Protein AF-A0A0H4T4M4-F1 (afdb_monomer_lite)

Radius of gyration: 11.69 Å; chains: 1; bounding box: 24×29×34 Å

Secondary structure (DSSP, 8-state):
-HHHHHHHHHHTTTTEEEEE-TTS-EEEEEEHHHHHHHHHH-TT--EEEEEEEE-HHHHHHHHHTT-SEEEEEEE---S-PPTT-EEEETTTT--

Foldseek 3Di:
DVLLLVVLVVCAPVQKKFFAAPVRDGPDIGHVVCVLVVLVVPLRGQEMRGADEDDCSNQVSCVVSQHQEYEYQYYDDHPDHDPRYHYYHNVNVPD

Sequence (95 aa):
MEKYREMLVQISGRGTARLLDDGDTVSAEVPVRELVETLKTKKETRAVVFDGIITQRILDIAAEMNMHSVVGTKMGTITKQPAGIEVWTRSDFGP

Organism: NCBI:txid1665194

Structure (mmCIF, N/CA/C/O backbone):
data_AF-A0A0H4T4M4-F1
#
_entry.id   AF-A0A0H4T4M4-F1
#
loop_
_atom_site.group_PDB
_atom_site.id
_atom_site.type_symbol
_atom_site.label_atom_id
_atom_site.label_alt_id
_atom_site.label_comp_id
_atom_site.label_asym_id
_atom_site.label_entity_id
_atom_site.label_seq_id
_atom_site.pdbx_PDB_ins_code
_atom_site.Cartn_x
_atom_site.Cartn_y
_atom_site.Cartn_z
_atom_site.occupancy
_atom_site.B_iso_or_equiv
_atom_site.auth_seq_id
_atom_site.auth_comp_id
_atom_site.auth_asym_id
_atom_site.auth_atom_id
_atom_site.pdbx_PDB_model_num
ATOM 1 N N . MET A 1 1 ? -10.806 4.290 -11.947 1.00 61.91 1 MET A N 1
ATOM 2 C CA . MET A 1 1 ? -9.647 3.536 -12.477 1.00 61.91 1 MET A CA 1
ATOM 3 C C . MET A 1 1 ? -8.550 4.423 -13.063 1.00 61.91 1 MET A C 1
ATOM 5 O O . MET A 1 1 ? -7.410 4.253 -12.657 1.00 61.91 1 MET A O 1
ATOM 9 N N . GLU A 1 2 ? -8.849 5.390 -13.941 1.00 75.50 2 GLU A N 1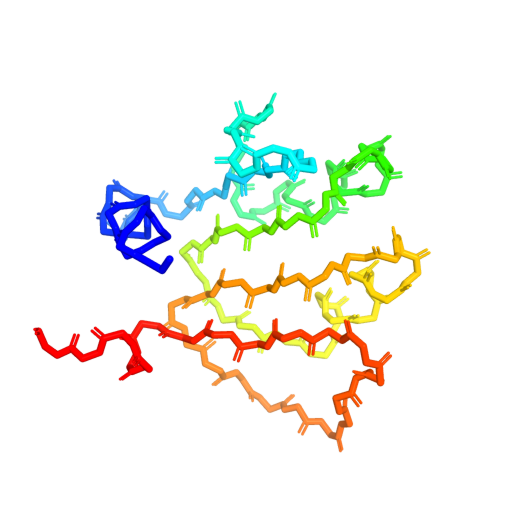
ATOM 10 C CA . GLU A 1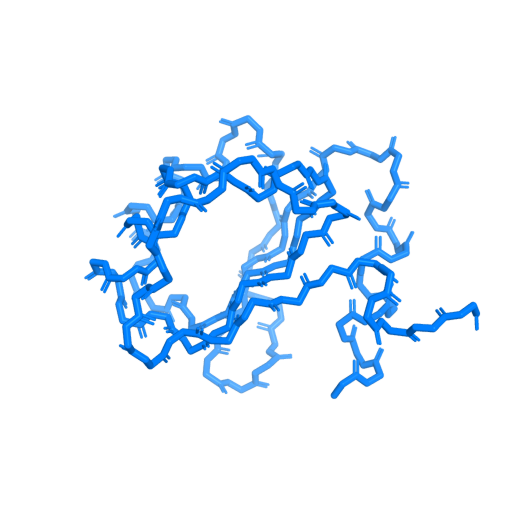 2 ? -7.814 6.241 -14.576 1.00 75.50 2 GLU A CA 1
ATOM 11 C C . GLU A 1 2 ? -6.936 7.008 -13.564 1.00 75.50 2 GLU A C 1
ATOM 13 O O . GLU A 1 2 ? -5.709 6.974 -13.648 1.00 75.50 2 GLU A O 1
ATOM 18 N N . LYS A 1 3 ? -7.554 7.550 -12.505 1.00 83.06 3 LYS A N 1
ATOM 19 C CA . LYS A 1 3 ? -6.856 8.231 -11.402 1.00 83.06 3 LYS A CA 1
ATOM 20 C C . LYS A 1 3 ? -5.770 7.383 -10.726 1.00 83.06 3 LYS A C 1
ATOM 22 O O . LYS A 1 3 ? -4.696 7.899 -10.431 1.00 83.06 3 LYS A O 1
ATOM 27 N N . TYR A 1 4 ? -6.017 6.094 -10.471 1.00 86.44 4 TYR A N 1
ATOM 28 C CA . TYR A 1 4 ? -5.025 5.232 -9.813 1.00 86.44 4 TYR A CA 1
ATOM 29 C C . TYR A 1 4 ? -3.803 5.010 -10.695 1.00 86.44 4 TYR A C 1
ATOM 31 O O . TYR A 1 4 ? -2.680 5.051 -10.196 1.00 86.44 4 TYR A O 1
ATOM 39 N N . ARG A 1 5 ? -4.015 4.826 -12.006 1.00 85.38 5 ARG A N 1
ATOM 40 C CA . ARG A 1 5 ? -2.933 4.700 -12.989 1.00 85.38 5 ARG A CA 1
ATOM 41 C C . ARG A 1 5 ? -2.073 5.957 -12.993 1.00 85.38 5 ARG A C 1
ATOM 43 O O . ARG A 1 5 ? -0.854 5.851 -12.897 1.00 85.38 5 ARG A O 1
ATOM 50 N N . GLU A 1 6 ? -2.689 7.135 -13.057 1.00 87.38 6 GLU A N 1
ATOM 51 C CA . GLU A 1 6 ? -1.959 8.405 -13.021 1.00 87.38 6 GLU A CA 1
ATOM 52 C C . GLU A 1 6 ? -1.152 8.567 -11.730 1.00 87.38 6 GLU A C 1
ATOM 54 O O . GLU A 1 6 ? 0.037 8.878 -11.785 1.00 87.38 6 GLU A O 1
ATOM 59 N N . MET A 1 7 ? -1.759 8.294 -10.569 1.00 88.69 7 MET A N 1
ATOM 60 C CA . MET A 1 7 ? -1.060 8.355 -9.282 1.00 88.69 7 MET A CA 1
ATOM 61 C C . MET A 1 7 ? 0.110 7.378 -9.224 1.00 88.69 7 MET A C 1
ATOM 63 O O . MET A 1 7 ? 1.195 7.768 -8.797 1.00 88.69 7 MET A O 1
ATOM 67 N N . LEU A 1 8 ? -0.091 6.139 -9.680 1.00 87.81 8 LEU A N 1
ATOM 68 C CA . LEU A 1 8 ? 0.949 5.120 -9.715 1.00 87.81 8 LEU A CA 1
ATOM 69 C C . LEU A 1 8 ? 2.110 5.559 -10.614 1.00 87.81 8 LEU A C 1
ATOM 71 O O . LEU A 1 8 ? 3.258 5.436 -10.212 1.00 87.81 8 LEU A O 1
ATOM 75 N N . VAL A 1 9 ? 1.831 6.116 -11.797 1.00 87.12 9 VAL A N 1
ATOM 76 C CA . VAL A 1 9 ? 2.856 6.631 -12.722 1.00 87.12 9 VAL A CA 1
ATOM 77 C C . VAL A 1 9 ? 3.617 7.812 -12.114 1.00 87.12 9 VAL A C 1
ATOM 79 O O . VAL A 1 9 ? 4.837 7.864 -12.237 1.00 87.12 9 VAL A O 1
ATOM 82 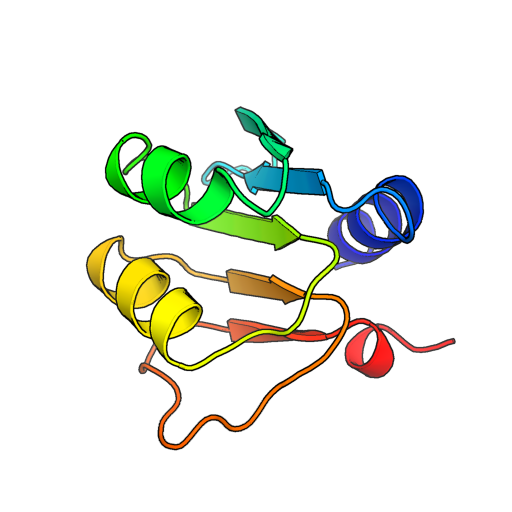N N . GLN A 1 10 ? 2.932 8.723 -11.416 1.00 88.00 10 GLN A N 1
ATOM 83 C CA . GLN A 1 10 ? 3.547 9.875 -10.741 1.00 88.00 10 GLN A CA 1
ATOM 84 C C . GLN A 1 10 ? 4.540 9.460 -9.646 1.00 88.00 10 GLN A C 1
ATOM 86 O O . GLN A 1 10 ? 5.594 10.083 -9.499 1.00 88.00 10 GLN A O 1
ATOM 91 N N . ILE A 1 11 ? 4.209 8.415 -8.881 1.00 87.94 11 ILE A N 1
ATOM 92 C CA . ILE A 1 11 ? 5.056 7.892 -7.798 1.00 87.94 11 ILE A CA 1
ATOM 93 C C . ILE A 1 11 ? 5.998 6.770 -8.266 1.00 87.94 11 ILE A C 1
ATOM 95 O O . ILE A 1 11 ? 6.857 6.337 -7.495 1.00 87.94 11 ILE A O 1
ATOM 99 N N . SER A 1 12 ? 5.877 6.308 -9.517 1.00 84.94 12 SER A N 1
ATOM 100 C CA . SER A 1 12 ? 6.674 5.194 -10.031 1.00 84.94 12 SER A CA 1
ATOM 101 C C . SER A 1 12 ? 8.150 5.568 -10.125 1.00 84.94 12 SER A C 1
ATOM 103 O O . SER A 1 12 ? 8.510 6.603 -10.684 1.00 84.94 12 SER A O 1
ATOM 105 N N . GLY A 1 13 ? 9.016 4.731 -9.558 1.00 84.31 13 GLY A N 1
ATOM 106 C CA . GLY A 1 13 ? 10.450 4.987 -9.443 1.00 84.31 13 GLY A CA 1
ATOM 107 C C . GLY A 1 13 ? 10.830 5.925 -8.295 1.00 84.31 13 GLY A C 1
ATOM 108 O O . GLY A 1 13 ? 12.019 6.144 -8.075 1.00 84.31 13 GLY A O 1
ATOM 109 N N . ARG A 1 14 ? 9.858 6.462 -7.544 1.00 87.06 14 ARG A N 1
ATOM 110 C CA . ARG A 1 14 ? 10.110 7.322 -6.375 1.00 87.06 14 ARG A CA 1
ATOM 111 C C . ARG A 1 14 ? 10.055 6.563 -5.051 1.00 87.06 14 ARG A C 1
ATOM 113 O O . ARG A 1 14 ? 10.526 7.083 -4.043 1.00 87.06 14 ARG A O 1
ATOM 120 N N . GLY A 1 15 ? 9.485 5.353 -5.030 1.00 88.38 15 GLY A N 1
ATOM 121 C CA . GLY A 1 15 ? 9.299 4.589 -3.793 1.00 88.38 15 GLY A CA 1
ATOM 122 C C . GLY A 1 15 ? 8.367 5.293 -2.804 1.00 88.38 15 GLY A C 1
ATOM 123 O O . GLY A 1 15 ? 8.581 5.240 -1.591 1.00 88.38 15 GLY A O 1
ATOM 124 N N . THR A 1 16 ? 7.351 5.983 -3.322 1.00 91.94 16 THR A N 1
ATOM 125 C CA . THR A 1 16 ? 6.347 6.720 -2.543 1.00 91.94 16 THR A CA 1
ATOM 126 C C . THR A 1 16 ? 5.008 5.989 -2.567 1.00 91.94 16 THR A C 1
ATOM 128 O O . THR A 1 16 ? 4.743 5.158 -3.439 1.00 91.94 16 THR A O 1
ATOM 131 N N . ALA A 1 17 ? 4.175 6.282 -1.581 1.00 92.38 17 ALA A N 1
ATOM 132 C CA . ALA A 1 17 ? 2.864 5.709 -1.375 1.00 92.38 17 ALA A CA 1
ATOM 133 C C . ALA A 1 17 ? 1.851 6.812 -1.072 1.00 92.38 17 ALA A C 1
ATOM 135 O O . ALA A 1 17 ? 2.114 7.730 -0.299 1.00 92.38 17 ALA A O 1
ATOM 136 N N . ARG A 1 18 ? 0.680 6.703 -1.680 1.00 92.81 18 ARG A N 1
ATOM 137 C CA . ARG A 1 18 ? -0.462 7.589 -1.517 1.00 92.81 18 ARG A CA 1
ATOM 138 C C . ARG A 1 18 ? -1.588 6.828 -0.852 1.00 92.81 18 ARG A C 1
ATOM 140 O O . ARG A 1 18 ? -1.991 5.762 -1.311 1.00 92.81 18 ARG A O 1
ATOM 147 N N . LEU A 1 19 ? -2.077 7.393 0.236 1.00 92.00 19 LEU A N 1
ATOM 148 C CA . LEU A 1 19 ? -3.238 6.914 0.961 1.00 92.00 19 LEU A CA 1
ATOM 149 C C . LEU A 1 19 ? -4.441 7.689 0.446 1.00 92.00 19 LEU A C 1
ATOM 151 O O . LEU A 1 19 ? -4.384 8.916 0.356 1.00 92.00 19 LEU A O 1
ATOM 155 N N . LEU A 1 20 ? -5.504 6.982 0.096 1.00 91.31 20 LEU A N 1
ATOM 156 C CA . LEU A 1 20 ? -6.745 7.551 -0.390 1.00 91.31 20 LEU A CA 1
ATOM 157 C C . LEU A 1 20 ? -7.862 7.311 0.617 1.00 91.31 20 LEU A C 1
ATOM 159 O O . LEU A 1 20 ? -7.978 6.234 1.207 1.00 91.31 20 LEU A O 1
ATOM 163 N N . ASP A 1 21 ? -8.678 8.337 0.788 1.00 90.25 21 ASP A N 1
ATOM 164 C CA . ASP A 1 21 ? -9.909 8.263 1.566 1.00 90.25 21 ASP A CA 1
ATOM 165 C C . ASP A 1 21 ? -11.056 7.643 0.740 1.00 90.25 21 ASP A C 1
ATOM 167 O O . ASP A 1 21 ? -10.862 7.246 -0.411 1.00 90.25 21 ASP A O 1
ATOM 171 N N . ASP A 1 22 ? -12.258 7.577 1.310 1.00 85.25 22 ASP A N 1
ATOM 172 C CA . ASP A 1 22 ? -13.478 7.026 0.705 1.00 85.25 22 ASP A CA 1
ATOM 173 C C . ASP A 1 22 ? -13.831 7.684 -0.639 1.00 85.25 22 ASP A C 1
ATOM 175 O O . ASP A 1 22 ? -14.313 7.032 -1.559 1.00 85.25 22 ASP A O 1
ATOM 179 N N . GLY A 1 23 ? -13.502 8.969 -0.792 1.00 83.56 23 GLY A N 1
ATOM 180 C CA . GLY A 1 23 ? -13.731 9.737 -2.017 1.00 83.56 23 GLY A CA 1
ATOM 181 C C . GLY A 1 23 ? -12.643 9.620 -3.090 1.00 83.56 23 GLY A C 1
ATOM 182 O O . GLY A 1 23 ? -12.527 10.532 -3.913 1.00 83.56 23 GLY A O 1
ATOM 183 N N . ASP A 1 24 ? -11.784 8.595 -3.061 1.00 82.00 24 ASP A N 1
ATOM 184 C CA . ASP A 1 24 ? -10.676 8.430 -4.022 1.00 82.00 24 ASP A CA 1
ATOM 185 C C . ASP A 1 24 ? -9.755 9.657 -4.118 1.00 82.00 24 ASP A C 1
ATOM 187 O O . ASP A 1 24 ? -9.220 10.025 -5.173 1.00 82.00 24 ASP A O 1
ATOM 191 N N . THR A 1 25 ? -9.588 10.323 -2.980 1.00 86.75 25 THR A N 1
ATOM 192 C CA . THR A 1 25 ? -8.801 11.546 -2.850 1.00 86.75 25 THR A CA 1
ATOM 193 C C . THR A 1 25 ? -7.579 11.260 -1.999 1.00 86.75 25 THR A C 1
ATOM 195 O O . THR A 1 25 ? -7.685 10.613 -0.960 1.00 86.75 25 THR A O 1
ATOM 198 N N . VAL A 1 26 ? -6.413 11.733 -2.448 1.00 89.81 26 VAL A N 1
ATOM 199 C CA . VAL A 1 26 ? -5.145 11.543 -1.737 1.00 89.81 26 VAL A CA 1
ATOM 200 C C . VAL A 1 26 ? -5.216 12.261 -0.392 1.00 89.81 26 VAL A C 1
ATOM 202 O O . VAL A 1 26 ? -5.169 13.486 -0.328 1.00 89.81 26 VAL A O 1
ATOM 205 N N . SER A 1 27 ? -5.323 11.475 0.673 1.00 90.12 27 SER A N 1
ATOM 206 C CA . SER A 1 27 ? -5.385 11.931 2.059 1.00 90.12 27 SER A CA 1
ATOM 207 C C . SER A 1 27 ? -3.991 12.145 2.650 1.00 90.12 27 SER A C 1
ATOM 209 O O . SER A 1 27 ? -3.808 12.967 3.547 1.00 90.12 27 SER A O 1
ATOM 211 N N . ALA A 1 28 ? -2.997 11.386 2.180 1.00 89.88 28 ALA A N 1
ATOM 212 C CA . ALA A 1 28 ? -1.601 11.538 2.578 1.00 89.88 28 ALA A CA 1
ATOM 213 C C . ALA A 1 28 ? -0.651 10.925 1.541 1.00 89.88 28 ALA A C 1
ATOM 215 O O . ALA A 1 28 ? -1.004 9.975 0.841 1.00 89.88 28 ALA A O 1
ATOM 216 N N . GLU A 1 29 ? 0.573 11.444 1.487 1.00 91.75 29 GLU A N 1
ATOM 217 C CA . GLU A 1 29 ? 1.678 10.887 0.709 1.00 91.75 29 GLU A CA 1
ATOM 218 C C . GLU A 1 29 ? 2.862 10.629 1.645 1.00 91.75 29 GLU A C 1
ATOM 220 O O . GLU A 1 29 ? 3.292 11.527 2.366 1.00 91.75 29 GLU A O 1
ATOM 225 N N . VAL A 1 30 ? 3.360 9.394 1.656 1.00 92.56 30 VAL A N 1
ATOM 226 C CA . VAL A 1 30 ? 4.443 8.929 2.534 1.00 92.56 30 VAL A CA 1
ATOM 227 C C . VAL A 1 30 ? 5.381 7.999 1.764 1.00 92.56 30 VAL A C 1
ATOM 229 O O . VAL A 1 30 ? 4.963 7.374 0.789 1.00 92.56 30 VAL A O 1
ATOM 232 N N . PRO A 1 31 ? 6.653 7.851 2.154 1.00 92.75 31 PRO A N 1
ATOM 233 C CA . PRO A 1 31 ? 7.529 6.859 1.537 1.00 92.75 31 PRO A CA 1
ATOM 234 C C . PRO A 1 31 ? 7.017 5.427 1.780 1.00 92.75 31 PRO A C 1
ATOM 236 O O . PRO A 1 31 ? 6.500 5.110 2.849 1.00 92.75 31 PRO A O 1
ATOM 239 N N . VAL A 1 32 ? 7.220 4.516 0.818 1.00 89.81 32 VAL A N 1
ATOM 240 C CA . VAL A 1 32 ? 6.775 3.101 0.895 1.00 89.81 32 VAL A CA 1
ATOM 241 C C . VAL A 1 32 ? 7.274 2.402 2.163 1.00 89.81 32 VAL A C 1
ATOM 243 O O . VAL A 1 32 ? 6.589 1.542 2.712 1.00 89.81 32 VAL A O 1
ATOM 246 N N . ARG A 1 33 ? 8.456 2.786 2.655 1.00 88.62 33 ARG A N 1
ATOM 247 C CA . ARG A 1 33 ? 9.026 2.269 3.908 1.00 88.62 33 ARG A CA 1
ATOM 248 C C . ARG A 1 33 ? 8.161 2.580 5.131 1.00 88.62 33 ARG A C 1
ATOM 250 O O . ARG A 1 33 ? 8.037 1.728 6.002 1.00 88.62 33 ARG A O 1
ATOM 257 N N . GLU A 1 34 ? 7.545 3.757 5.161 1.00 90.56 34 GLU A N 1
ATOM 258 C CA . GLU A 1 34 ? 6.695 4.241 6.257 1.00 90.56 34 GLU A CA 1
ATOM 259 C C . GLU A 1 34 ? 5.208 3.966 6.012 1.00 90.56 34 GLU A C 1
ATOM 261 O O . GLU A 1 34 ? 4.378 4.164 6.901 1.00 90.56 34 GLU A O 1
ATOM 266 N N . LEU A 1 35 ? 4.850 3.471 4.822 1.00 89.75 35 LEU A N 1
ATOM 267 C CA . LEU A 1 35 ? 3.472 3.159 4.458 1.00 89.75 35 LEU A CA 1
ATOM 268 C C . LEU A 1 35 ? 2.807 2.251 5.492 1.00 89.75 35 LEU A C 1
ATOM 270 O O . LEU A 1 35 ? 1.694 2.517 5.922 1.00 89.75 35 LEU A O 1
ATOM 274 N N . VAL A 1 36 ? 3.501 1.199 5.927 1.00 86.94 36 VAL A N 1
ATOM 275 C CA . VAL A 1 36 ? 2.973 0.228 6.896 1.00 86.94 36 VAL A CA 1
ATOM 276 C C . VAL A 1 36 ? 2.606 0.887 8.229 1.00 86.94 36 VAL A C 1
ATOM 278 O O . VAL A 1 36 ? 1.567 0.564 8.800 1.00 86.94 36 VAL A O 1
ATOM 281 N N . GLU A 1 37 ? 3.436 1.800 8.731 1.00 89.19 37 GLU A N 1
ATOM 282 C CA . GLU A 1 37 ? 3.168 2.516 9.985 1.00 89.19 37 GLU A CA 1
ATOM 283 C C . GLU A 1 37 ? 2.068 3.565 9.810 1.00 89.19 37 GLU A C 1
ATOM 285 O O . GLU A 1 37 ? 1.172 3.692 10.649 1.00 89.19 37 GLU A O 1
ATOM 290 N N . THR A 1 38 ? 2.091 4.264 8.676 1.00 89.25 38 THR A N 1
ATOM 291 C CA . THR A 1 38 ? 1.089 5.272 8.332 1.00 89.25 38 THR A CA 1
ATOM 292 C C . THR A 1 38 ? -0.289 4.644 8.211 1.00 89.25 38 THR A C 1
ATOM 294 O O . THR A 1 38 ? -1.230 5.163 8.793 1.00 89.25 38 THR A O 1
ATOM 297 N N . LEU A 1 39 ? -0.407 3.501 7.532 1.00 86.56 39 LEU A N 1
ATOM 298 C CA . LEU A 1 39 ? -1.650 2.742 7.408 1.00 86.56 39 LEU A CA 1
ATOM 299 C C . LEU A 1 39 ? -2.215 2.399 8.791 1.00 86.56 39 LEU A C 1
ATOM 301 O O . LEU A 1 39 ? -3.346 2.760 9.102 1.00 86.56 39 LEU A O 1
ATOM 305 N N . LYS A 1 40 ? -1.394 1.827 9.682 1.00 84.88 40 LYS A N 1
ATOM 306 C CA . LYS A 1 40 ? -1.812 1.500 11.059 1.00 84.88 40 LYS A CA 1
ATOM 307 C C . LYS A 1 40 ? -2.346 2.703 11.843 1.00 84.88 40 LYS A C 1
ATOM 309 O O . LYS A 1 40 ? -3.192 2.529 12.721 1.00 84.88 40 LYS A O 1
ATOM 314 N N . THR A 1 41 ? -1.852 3.898 11.530 1.00 86.56 41 THR A N 1
ATOM 315 C CA . THR A 1 41 ? -2.263 5.157 12.165 1.00 86.56 41 THR A CA 1
ATOM 316 C C . THR A 1 41 ? -3.499 5.759 11.485 1.00 86.56 41 THR A C 1
ATOM 318 O O . THR A 1 41 ? -4.426 6.206 12.157 1.00 86.56 41 THR A O 1
ATOM 321 N N . LYS A 1 42 ? -3.548 5.732 10.150 1.00 83.19 42 LYS A N 1
ATOM 322 C CA . LYS A 1 42 ? -4.608 6.285 9.301 1.00 83.19 42 LYS A CA 1
ATOM 323 C C . LYS A 1 42 ? -5.660 5.234 8.946 1.00 83.19 42 LYS A C 1
ATOM 325 O O . LYS A 1 42 ? -5.793 4.823 7.792 1.00 83.19 42 LYS A O 1
ATOM 330 N N . LYS A 1 43 ? -6.473 4.872 9.938 1.00 77.31 43 LYS A N 1
ATOM 331 C CA . LYS A 1 43 ? -7.599 3.931 9.772 1.00 77.31 43 LYS A CA 1
ATOM 332 C C . LYS A 1 43 ? -8.736 4.438 8.873 1.00 77.31 43 LYS A C 1
ATOM 334 O O . LYS A 1 43 ? -9.585 3.654 8.480 1.00 77.31 43 LYS A O 1
ATOM 339 N N . GLU A 1 44 ? -8.752 5.731 8.561 1.00 84.88 44 GLU A N 1
ATOM 340 C CA . GLU A 1 44 ? -9.667 6.356 7.590 1.00 84.88 44 GLU A CA 1
ATOM 341 C C . GLU A 1 44 ? -9.353 5.971 6.132 1.00 84.88 44 GLU A C 1
ATOM 343 O O . GLU A 1 44 ? -10.194 6.111 5.251 1.00 84.88 44 GLU A O 1
ATOM 348 N N . THR A 1 45 ? -8.155 5.439 5.868 1.0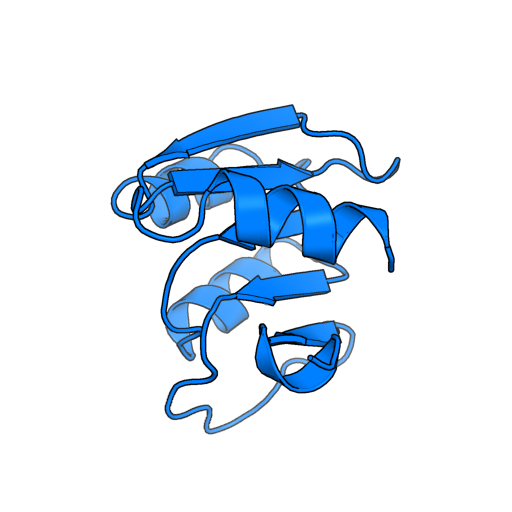0 89.38 45 THR A N 1
ATOM 349 C CA . THR A 1 45 ? -7.719 5.112 4.508 1.00 89.38 45 THR A CA 1
ATOM 350 C C . THR A 1 45 ? -8.546 3.970 3.921 1.00 89.38 45 THR A C 1
ATOM 352 O O . THR A 1 45 ? -8.522 2.850 4.431 1.00 89.38 45 THR A O 1
ATOM 355 N N . ARG A 1 46 ? -9.216 4.228 2.796 1.00 90.69 46 ARG A N 1
ATOM 356 C CA . ARG A 1 46 ? -10.039 3.245 2.074 1.00 90.69 46 ARG A CA 1
ATOM 357 C C . ARG A 1 46 ? -9.329 2.608 0.893 1.00 90.69 46 ARG A C 1
ATOM 359 O O . ARG A 1 46 ? -9.620 1.457 0.570 1.00 90.69 46 ARG A O 1
ATOM 366 N N . ALA A 1 47 ? -8.384 3.312 0.278 1.00 91.56 47 ALA A N 1
ATOM 367 C CA . ALA A 1 47 ? -7.563 2.767 -0.793 1.00 91.56 47 ALA A CA 1
ATOM 368 C C . ALA A 1 47 ? -6.108 3.219 -0.670 1.00 91.56 47 ALA A C 1
ATOM 370 O O . ALA A 1 47 ? -5.799 4.248 -0.076 1.00 91.56 47 ALA A O 1
ATOM 371 N N . VAL A 1 48 ? -5.183 2.443 -1.223 1.00 92.19 48 VAL A N 1
ATOM 372 C CA . VAL A 1 48 ? -3.754 2.769 -1.178 1.00 92.19 48 VAL A CA 1
ATOM 373 C C . VAL A 1 48 ? -3.109 2.537 -2.532 1.00 92.19 48 VAL A C 1
ATOM 375 O O . VAL A 1 48 ? -3.352 1.515 -3.163 1.00 92.19 48 VAL A O 1
ATOM 378 N N . VAL A 1 49 ? -2.276 3.476 -2.971 1.00 92.44 49 VAL A N 1
ATOM 379 C CA . VAL A 1 49 ? -1.521 3.401 -4.226 1.00 92.44 49 VAL A CA 1
ATOM 380 C C . VAL A 1 49 ? -0.050 3.586 -3.911 1.00 92.44 49 VAL A C 1
ATOM 382 O O . VAL A 1 49 ? 0.335 4.629 -3.397 1.00 92.44 49 VAL A O 1
ATOM 385 N N . PHE A 1 50 ? 0.797 2.606 -4.202 1.00 93.62 50 PHE A N 1
ATOM 386 C CA . PHE A 1 50 ? 2.213 2.698 -3.852 1.00 93.62 50 PHE A CA 1
ATOM 387 C C . PHE A 1 50 ? 3.140 2.071 -4.886 1.00 93.62 50 PHE A C 1
ATOM 389 O O . PHE A 1 50 ? 2.824 1.051 -5.496 1.00 93.62 50 PHE A O 1
ATOM 396 N N . ASP A 1 51 ? 4.325 2.657 -5.060 1.00 91.38 51 ASP A N 1
ATOM 397 C CA . ASP A 1 51 ? 5.330 2.122 -5.980 1.00 91.38 51 ASP A CA 1
ATOM 398 C C . ASP A 1 51 ? 6.130 0.988 -5.330 1.00 91.38 51 ASP A C 1
ATOM 400 O O . ASP A 1 51 ? 7.255 1.162 -4.863 1.00 91.38 51 ASP A O 1
ATOM 404 N N . GLY A 1 52 ? 5.515 -0.189 -5.242 1.00 89.62 52 GLY A N 1
ATOM 405 C CA . GLY A 1 52 ? 6.135 -1.345 -4.610 1.00 89.62 52 GLY A CA 1
ATOM 406 C C . GLY A 1 52 ? 5.503 -2.680 -4.975 1.00 89.62 52 GLY A C 1
ATOM 407 O O . GLY A 1 52 ? 4.622 -2.782 -5.831 1.00 89.62 52 GLY A O 1
ATOM 408 N N . ILE A 1 53 ? 5.999 -3.723 -4.312 1.00 90.75 53 ILE A N 1
ATOM 409 C CA . ILE A 1 53 ? 5.479 -5.083 -4.438 1.00 90.75 53 ILE A CA 1
ATOM 410 C C . ILE A 1 53 ? 4.365 -5.269 -3.409 1.00 90.75 53 ILE A C 1
ATOM 412 O O . ILE A 1 53 ? 4.579 -5.098 -2.208 1.00 90.75 53 ILE A O 1
ATOM 416 N N . ILE A 1 54 ? 3.185 -5.658 -3.881 1.00 91.62 54 ILE A N 1
ATOM 417 C CA . ILE A 1 54 ? 2.055 -6.031 -3.037 1.00 91.62 54 ILE A CA 1
ATOM 418 C C . ILE A 1 54 ? 2.363 -7.392 -2.425 1.00 91.62 54 ILE A C 1
ATOM 420 O O . ILE A 1 54 ? 2.430 -8.405 -3.120 1.00 91.62 54 ILE A O 1
ATOM 424 N N . THR A 1 55 ? 2.584 -7.405 -1.116 1.00 91.31 55 THR A N 1
ATOM 425 C CA . THR A 1 55 ? 2.860 -8.618 -0.343 1.00 91.31 55 THR A CA 1
ATOM 426 C C . THR A 1 55 ? 1.668 -8.972 0.534 1.00 91.31 55 THR A C 1
ATOM 428 O O . THR A 1 55 ? 0.822 -8.123 0.822 1.00 91.31 55 THR A O 1
ATOM 431 N N . GLN A 1 56 ? 1.635 -10.209 1.033 1.00 88.94 56 GLN A N 1
ATOM 432 C CA . GLN A 1 56 ? 0.590 -10.652 1.956 1.00 88.94 56 GLN A CA 1
ATOM 433 C C . GLN A 1 56 ? 0.481 -9.753 3.200 1.00 88.94 56 GLN A C 1
ATOM 435 O O . GLN A 1 56 ? -0.623 -9.483 3.642 1.00 88.94 56 GLN A O 1
ATOM 440 N N . ARG A 1 57 ? 1.596 -9.205 3.706 1.00 88.56 57 ARG A N 1
ATOM 441 C CA . ARG A 1 57 ? 1.601 -8.283 4.855 1.00 88.56 57 ARG A CA 1
ATOM 442 C C . ARG A 1 57 ? 0.850 -6.977 4.577 1.00 88.56 57 ARG A C 1
ATOM 444 O O . ARG A 1 57 ? 0.160 -6.493 5.461 1.00 88.56 57 ARG A O 1
ATOM 451 N N . ILE A 1 58 ? 0.973 -6.416 3.371 1.00 88.69 58 ILE A N 1
ATOM 452 C CA . ILE A 1 58 ? 0.202 -5.223 2.977 1.00 88.69 58 ILE A CA 1
ATOM 453 C C . ILE A 1 58 ? -1.288 -5.559 2.903 1.00 88.69 58 ILE A C 1
ATOM 455 O O . ILE A 1 58 ? -2.105 -4.783 3.383 1.00 88.69 58 ILE A O 1
ATOM 459 N N . LEU A 1 59 ? -1.636 -6.717 2.336 1.00 89.12 59 LEU A N 1
ATOM 460 C CA . LEU A 1 59 ? -3.029 -7.151 2.223 1.00 89.12 59 LEU A CA 1
ATOM 461 C C . LEU A 1 59 ? -3.669 -7.449 3.573 1.00 89.12 59 LEU A C 1
ATOM 463 O O . LEU A 1 59 ? -4.834 -7.130 3.765 1.00 89.12 59 LEU A O 1
ATOM 467 N N . ASP A 1 60 ? -2.910 -8.027 4.496 1.00 88.75 60 ASP A N 1
ATOM 468 C CA . ASP A 1 60 ? -3.356 -8.295 5.859 1.00 88.75 60 ASP A CA 1
ATOM 469 C C . ASP A 1 60 ? -3.688 -6.983 6.586 1.00 88.75 60 ASP A C 1
ATOM 471 O O . ASP A 1 60 ? -4.803 -6.807 7.068 1.00 88.75 60 ASP A O 1
ATOM 475 N N . ILE A 1 61 ? -2.782 -5.998 6.516 1.00 89.00 61 ILE A N 1
ATOM 476 C CA . ILE A 1 61 ? -3.009 -4.651 7.065 1.00 89.00 61 ILE A CA 1
ATOM 477 C C . ILE A 1 61 ? -4.223 -3.989 6.398 1.00 89.00 61 ILE A C 1
ATOM 479 O O . ILE A 1 61 ? -5.070 -3.412 7.076 1.00 89.00 61 ILE A O 1
ATOM 483 N N . ALA A 1 62 ? -4.330 -4.079 5.071 1.00 88.62 62 ALA A N 1
ATOM 484 C CA . ALA A 1 62 ? -5.461 -3.540 4.324 1.00 88.62 62 ALA A CA 1
ATOM 485 C C . ALA A 1 62 ? -6.794 -4.182 4.751 1.00 88.62 62 ALA A C 1
ATOM 487 O O . ALA A 1 62 ? -7.798 -3.483 4.881 1.00 88.62 62 ALA A O 1
ATOM 488 N N . ALA A 1 63 ? -6.796 -5.488 5.029 1.00 87.75 63 ALA A N 1
ATOM 489 C CA . ALA A 1 63 ? -7.961 -6.217 5.521 1.00 87.75 63 ALA A CA 1
ATOM 490 C C . ALA A 1 63 ? -8.354 -5.788 6.931 1.00 87.75 63 ALA A C 1
ATOM 492 O O . ALA A 1 63 ? -9.528 -5.512 7.174 1.00 87.75 63 ALA A O 1
ATOM 493 N N . GLU A 1 64 ? -7.385 -5.663 7.840 1.00 87.75 64 GLU A N 1
ATOM 4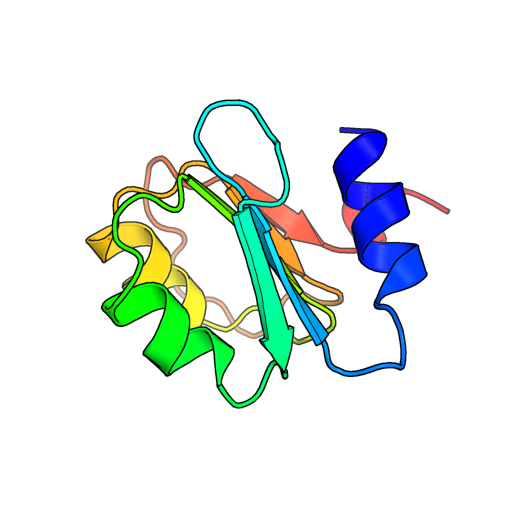94 C CA . GLU A 1 64 ? -7.630 -5.167 9.199 1.00 87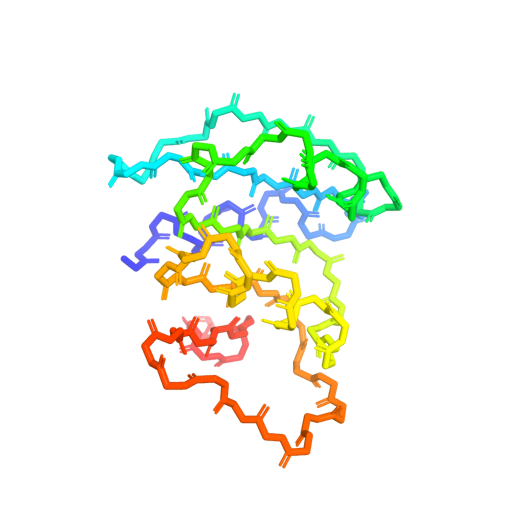.75 64 GLU A CA 1
ATOM 495 C C . GLU A 1 64 ? -8.263 -3.768 9.189 1.00 87.75 64 GLU A C 1
ATOM 497 O O . GLU A 1 64 ? -9.133 -3.458 10.004 1.00 87.75 64 GLU A O 1
ATOM 502 N N . MET A 1 65 ? -7.863 -2.926 8.239 1.00 84.94 65 MET A N 1
ATOM 503 C CA . MET A 1 65 ? -8.372 -1.562 8.098 1.00 84.94 65 MET A CA 1
ATOM 504 C C . MET A 1 65 ? -9.656 -1.449 7.273 1.00 84.94 65 MET A C 1
ATOM 506 O O . MET A 1 65 ? -10.167 -0.344 7.126 1.00 84.94 65 MET A O 1
ATOM 510 N N . ASN A 1 66 ? -10.204 -2.558 6.763 1.00 86.06 66 ASN A N 1
ATOM 511 C CA . ASN A 1 66 ? -11.375 -2.553 5.877 1.00 86.06 66 ASN A CA 1
ATOM 512 C C . ASN A 1 66 ? -11.174 -1.652 4.639 1.00 86.06 66 ASN A C 1
ATOM 514 O O . ASN A 1 66 ? -12.054 -0.870 4.261 1.00 86.06 66 ASN A O 1
ATOM 518 N N . MET A 1 67 ? -9.996 -1.756 4.018 1.00 89.38 67 MET A N 1
ATOM 519 C CA . MET A 1 67 ? -9.725 -1.129 2.727 1.00 89.38 67 MET A CA 1
ATOM 520 C C . MET A 1 67 ? -10.535 -1.802 1.626 1.00 89.38 67 MET A C 1
ATOM 522 O O . MET A 1 67 ? -10.711 -3.014 1.628 1.00 89.38 67 MET A O 1
ATOM 526 N N . HIS A 1 68 ? -10.967 -1.015 0.652 1.00 89.56 68 HIS A N 1
ATOM 527 C CA . HIS A 1 68 ? -11.633 -1.516 -0.541 1.00 89.56 68 HIS A CA 1
ATOM 528 C C . HIS A 1 68 ? -10.626 -1.888 -1.638 1.00 89.56 68 HIS A C 1
ATOM 530 O O . HIS A 1 68 ? -10.808 -2.900 -2.311 1.00 89.56 68 HIS A O 1
ATOM 536 N N . SER A 1 69 ? -9.541 -1.118 -1.804 1.00 90.12 69 SER A N 1
ATOM 537 C CA . SER A 1 69 ? -8.599 -1.333 -2.913 1.00 90.12 69 SER A CA 1
ATOM 538 C C . SER A 1 69 ? -7.132 -1.130 -2.529 1.00 90.12 69 SER A C 1
ATOM 540 O O . SER A 1 69 ? -6.763 -0.186 -1.831 1.00 90.12 69 SER A O 1
ATOM 542 N N . VAL A 1 70 ? -6.263 -1.992 -3.053 1.00 92.25 70 VAL A N 1
ATOM 543 C CA . VAL A 1 70 ? -4.807 -1.936 -2.893 1.00 92.25 70 VAL A CA 1
ATOM 544 C C . VAL A 1 70 ? -4.164 -1.925 -4.268 1.00 92.25 70 VAL A C 1
ATOM 546 O O . VAL A 1 70 ? -4.288 -2.876 -5.036 1.00 92.25 70 VAL A O 1
ATOM 549 N N . VAL A 1 71 ? -3.438 -0.855 -4.565 1.00 92.06 71 VAL A N 1
ATOM 550 C CA . VAL A 1 71 ? -2.798 -0.632 -5.853 1.00 92.06 71 VAL A CA 1
ATOM 551 C C . VAL A 1 71 ? -1.286 -0.581 -5.680 1.00 92.06 71 VAL A C 1
ATOM 553 O O . VAL A 1 71 ? -0.760 0.205 -4.892 1.00 92.06 71 VAL A O 1
ATOM 556 N N . GLY A 1 72 ? -0.576 -1.409 -6.438 1.00 92.12 72 GLY A N 1
ATOM 557 C CA . GLY A 1 72 ? 0.880 -1.488 -6.392 1.00 92.12 72 GLY A CA 1
ATOM 558 C C . GLY A 1 72 ? 1.522 -1.592 -7.767 1.00 92.12 72 GLY A C 1
ATOM 559 O O . GLY A 1 72 ? 0.864 -1.783 -8.787 1.00 92.12 72 GLY A O 1
ATOM 560 N N . THR A 1 73 ? 2.845 -1.509 -7.816 1.00 90.19 73 THR A N 1
ATOM 561 C CA . THR A 1 73 ? 3.576 -1.653 -9.083 1.00 90.19 73 THR A CA 1
ATOM 562 C C . THR A 1 73 ? 3.612 -3.105 -9.541 1.00 90.19 73 THR A C 1
ATOM 564 O O . THR A 1 73 ? 3.471 -3.381 -10.732 1.00 90.19 73 THR A O 1
ATOM 567 N N . LYS A 1 74 ? 3.765 -4.049 -8.607 1.00 89.44 74 LYS A N 1
ATOM 568 C CA . LYS A 1 74 ? 3.790 -5.488 -8.896 1.00 89.44 74 LYS A CA 1
ATOM 569 C C . LYS A 1 74 ? 3.057 -6.294 -7.837 1.00 89.44 74 LYS A C 1
ATOM 571 O O . LYS A 1 74 ? 3.081 -5.945 -6.662 1.00 89.44 74 LYS A O 1
ATOM 576 N N . MET A 1 75 ? 2.494 -7.424 -8.249 1.00 89.81 75 MET A N 1
ATOM 577 C CA . MET A 1 75 ? 1.990 -8.443 -7.337 1.00 89.81 75 MET A CA 1
ATOM 578 C C . MET A 1 75 ? 3.156 -9.328 -6.890 1.00 89.81 75 MET A C 1
ATOM 580 O O . MET A 1 75 ? 3.919 -9.822 -7.720 1.00 89.81 75 MET A O 1
ATOM 584 N N . GLY A 1 76 ? 3.333 -9.474 -5.580 1.00 88.00 76 GLY A N 1
ATOM 585 C CA . GLY A 1 76 ? 4.261 -10.437 -4.998 1.00 88.00 76 GLY A CA 1
ATOM 586 C C . GLY A 1 76 ? 3.610 -11.805 -4.818 1.00 88.00 76 GLY A C 1
ATOM 587 O O . GLY A 1 76 ? 2.532 -12.080 -5.339 1.00 88.00 76 GLY A O 1
ATOM 588 N N . THR A 1 77 ? 4.247 -12.664 -4.026 1.00 86.12 77 THR A N 1
ATOM 589 C CA . THR A 1 77 ? 3.653 -13.946 -3.637 1.00 86.12 77 THR A CA 1
ATOM 590 C C . THR A 1 77 ? 2.517 -13.699 -2.646 1.00 86.12 77 THR A C 1
ATOM 592 O O . THR A 1 77 ? 2.760 -13.367 -1.483 1.00 86.12 77 THR A O 1
ATOM 595 N N . ILE A 1 78 ? 1.276 -13.842 -3.109 1.00 85.75 78 ILE A N 1
ATOM 596 C CA . ILE A 1 78 ? 0.081 -13.755 -2.270 1.00 85.75 78 ILE A CA 1
ATOM 597 C C . ILE A 1 78 ? -0.520 -15.149 -2.156 1.00 85.75 78 ILE A C 1
ATOM 599 O O . ILE A 1 78 ? -0.888 -15.762 -3.152 1.00 85.75 78 ILE A O 1
ATOM 603 N N . THR A 1 79 ? -0.635 -15.643 -0.929 1.00 80.94 79 THR A N 1
ATOM 604 C CA . THR A 1 79 ? -1.206 -16.971 -0.667 1.00 80.94 79 THR A CA 1
ATOM 605 C C . THR A 1 79 ? -2.733 -16.936 -0.637 1.00 80.94 79 THR A C 1
ATOM 607 O O . THR A 1 79 ? -3.394 -17.901 -1.008 1.00 80.94 79 THR A O 1
ATOM 610 N N . LYS A 1 80 ? -3.306 -15.824 -0.161 1.00 80.44 80 LYS A N 1
ATOM 611 C CA . LYS A 1 80 ? -4.749 -15.648 -0.010 1.00 80.44 80 LYS A CA 1
ATOM 612 C C . LYS A 1 80 ? -5.109 -14.175 -0.138 1.00 80.44 80 LYS A C 1
ATOM 614 O O . LYS A 1 80 ? -4.523 -13.343 0.553 1.00 80.44 80 LYS A O 1
ATOM 619 N N . GLN A 1 81 ? -6.064 -13.871 -1.007 1.00 80.88 81 GLN A N 1
ATOM 620 C CA . GLN A 1 81 ? -6.620 -12.529 -1.119 1.00 80.88 81 GLN A CA 1
ATOM 621 C C . GLN A 1 81 ? -7.773 -12.382 -0.113 1.00 80.88 81 GLN A C 1
ATOM 623 O O . GLN A 1 81 ? -8.644 -13.258 -0.070 1.00 80.88 81 GLN A O 1
ATOM 628 N N . PRO A 1 82 ? -7.779 -11.332 0.726 1.00 77.56 82 PRO A N 1
ATOM 629 C CA . PRO A 1 82 ? -8.890 -11.059 1.631 1.00 77.56 82 PRO A CA 1
ATOM 630 C C . PRO A 1 82 ? -10.181 -10.818 0.843 1.00 77.56 82 PRO A C 1
ATOM 632 O O . PRO A 1 82 ? -10.172 -10.134 -0.180 1.00 77.56 82 PRO A O 1
ATOM 635 N N . ALA A 1 83 ? -11.297 -11.374 1.316 1.00 75.31 83 ALA A N 1
ATOM 636 C CA . ALA A 1 83 ? -12.596 -11.127 0.700 1.00 75.31 83 ALA A CA 1
ATOM 637 C C . ALA A 1 83 ? -12.984 -9.654 0.907 1.00 75.31 83 ALA A C 1
ATOM 639 O O . ALA A 1 83 ? -13.019 -9.189 2.043 1.00 75.31 83 ALA A O 1
ATOM 640 N N . GLY A 1 84 ? -13.261 -8.937 -0.185 1.00 80.56 84 GLY A N 1
ATOM 641 C CA . GLY A 1 84 ? -13.652 -7.523 -0.153 1.00 80.56 84 GLY A CA 1
ATOM 642 C C . GLY A 1 84 ? -12.536 -6.519 -0.453 1.00 80.56 84 GLY A C 1
ATOM 643 O O . GLY A 1 84 ? -12.818 -5.326 -0.456 1.00 80.56 84 GLY A O 1
ATOM 644 N N . ILE A 1 85 ? -11.310 -6.978 -0.739 1.00 88.94 85 ILE A N 1
ATOM 645 C CA . ILE A 1 85 ? -10.212 -6.103 -1.176 1.00 88.94 85 ILE A CA 1
ATOM 646 C C . ILE A 1 85 ? -9.882 -6.370 -2.636 1.00 88.94 85 ILE A C 1
ATOM 648 O O . ILE A 1 85 ? -9.452 -7.469 -3.004 1.00 88.94 85 ILE A O 1
ATOM 652 N N . GLU A 1 86 ? -10.015 -5.341 -3.458 1.00 89.38 86 GLU A N 1
ATOM 653 C CA . GLU A 1 86 ? -9.547 -5.350 -4.832 1.00 89.38 86 GLU A CA 1
ATOM 654 C C . GLU A 1 86 ? -8.046 -5.077 -4.883 1.00 89.38 86 GLU A C 1
ATOM 656 O O . GLU A 1 86 ? -7.551 -4.112 -4.301 1.00 89.38 86 GLU A O 1
ATOM 661 N N . VAL A 1 87 ? -7.301 -5.925 -5.584 1.00 90.31 87 VAL A N 1
ATOM 662 C CA . VAL A 1 87 ? -5.852 -5.779 -5.717 1.00 90.31 87 VAL A CA 1
ATOM 663 C C . VAL A 1 87 ? -5.532 -5.490 -7.167 1.00 90.31 87 VAL A C 1
ATOM 665 O O . VAL A 1 87 ? -5.831 -6.302 -8.036 1.00 90.31 87 VAL A O 1
ATOM 668 N N . TRP A 1 88 ? -4.897 -4.351 -7.408 1.00 90.12 88 TRP A N 1
ATOM 669 C CA . TRP A 1 88 ? -4.566 -3.882 -8.743 1.00 90.12 88 TRP A CA 1
ATOM 670 C C . TRP A 1 88 ? -3.065 -3.678 -8.867 1.00 90.12 88 TRP A C 1
ATOM 672 O O . TRP A 1 88 ? -2.423 -3.099 -7.986 1.00 90.12 88 TRP A O 1
ATOM 682 N N . THR A 1 89 ? -2.484 -4.118 -9.975 1.00 90.62 89 THR A N 1
ATOM 683 C CA . THR A 1 89 ? -1.086 -3.826 -10.282 1.00 90.62 89 THR A CA 1
ATOM 684 C C . THR A 1 89 ? -0.951 -2.902 -11.471 1.00 90.62 89 THR A C 1
ATOM 686 O O . THR A 1 89 ? -1.870 -2.770 -12.273 1.00 90.62 89 THR A O 1
ATOM 689 N N . ARG A 1 90 ? 0.241 -2.327 -11.659 1.00 86.44 90 ARG A N 1
ATOM 690 C CA . ARG A 1 90 ? 0.584 -1.611 -12.896 1.00 86.44 90 ARG A CA 1
ATOM 691 C C . ARG A 1 90 ? 0.208 -2.392 -14.160 1.00 86.44 90 ARG A C 1
ATOM 693 O O . ARG A 1 90 ? -0.183 -1.775 -15.141 1.00 86.44 90 ARG A O 1
ATOM 700 N N . SER A 1 91 ? 0.335 -3.718 -14.133 1.00 84.56 91 SER A N 1
ATOM 701 C CA . SER A 1 91 ? 0.036 -4.578 -15.284 1.00 84.56 91 SER A CA 1
ATOM 702 C C . SER A 1 91 ? -1.465 -4.669 -15.577 1.00 84.56 91 SER A C 1
ATOM 704 O O . SER A 1 91 ? -1.836 -4.831 -16.734 1.00 84.56 91 SER A O 1
ATOM 706 N N . ASP A 1 92 ? -2.321 -4.526 -14.560 1.00 85.94 92 ASP A N 1
ATOM 707 C CA . ASP A 1 92 ? -3.782 -4.557 -14.710 1.00 85.94 92 ASP A CA 1
ATOM 708 C C . ASP A 1 92 ? -4.331 -3.292 -15.381 1.00 85.94 92 ASP A C 1
ATOM 710 O O . ASP A 1 92 ? -5.351 -3.346 -16.061 1.00 85.94 92 ASP A O 1
ATOM 714 N N . PHE A 1 93 ? -3.647 -2.151 -15.243 1.00 78.12 93 PHE A N 1
ATOM 715 C CA . PHE A 1 93 ? -4.073 -0.888 -15.864 1.00 78.12 93 PHE A CA 1
ATOM 716 C C . PHE A 1 93 ? -3.709 -0.763 -17.353 1.00 78.12 93 PHE A C 1
ATOM 718 O O . PHE A 1 93 ? -3.989 0.275 -17.953 1.00 78.12 93 PHE A O 1
ATOM 725 N N . GLY A 1 94 ? -3.114 -1.801 -17.948 1.00 62.72 94 GLY A N 1
ATOM 726 C CA . GLY A 1 94 ? -2.698 -1.819 -19.351 1.00 62.72 94 GLY A CA 1
ATOM 727 C C . GLY A 1 94 ? -1.486 -0.918 -19.668 1.00 62.72 94 GLY A C 1
ATOM 728 O O . GLY A 1 94 ? -1.066 -0.113 -18.829 1.00 62.72 94 GLY A O 1
ATOM 729 N N . PRO A 1 95 ? -0.880 -1.083 -20.863 1.00 56.12 95 PRO A N 1
ATOM 730 C CA . PRO A 1 95 ? 0.196 -0.218 -21.355 1.00 56.12 95 PRO A CA 1
ATOM 731 C C . PRO A 1 95 ? -0.246 1.248 -21.509 1.00 56.12 95 PRO A C 1
ATOM 733 O O . PRO A 1 95 ? -1.385 1.499 -21.954 1.00 56.12 95 PRO A O 1
#

pLDDT: mean 86.87, std 6.23, range [56.12, 93.62]